Protein AF-A0A938M9W1-F1 (afdb_monomer)

Structure (mmCIF, N/CA/C/O backbone):
data_AF-A0A938M9W1-F1
#
_entry.id   AF-A0A938M9W1-F1
#
loop_
_atom_site.group_PDB
_atom_site.id
_atom_site.type_symbol
_atom_site.label_atom_id
_atom_site.label_alt_id
_atom_site.label_comp_id
_atom_site.label_asym_id
_atom_site.label_entity_id
_atom_site.label_seq_id
_atom_site.pdbx_PDB_ins_code
_atom_site.Cartn_x
_atom_site.Cartn_y
_atom_site.Cartn_z
_atom_site.occupancy
_atom_site.B_iso_or_equiv
_atom_site.auth_seq_id
_atom_site.auth_comp_id
_atom_site.auth_asym_id
_atom_site.auth_atom_id
_atom_site.pdbx_PDB_model_num
ATOM 1 N N . GLY A 1 1 ? -8.100 -4.983 -0.850 1.00 76.94 1 GLY A N 1
ATOM 2 C CA . GLY A 1 1 ? -8.716 -5.412 -2.117 1.00 76.94 1 GLY A CA 1
ATOM 3 C C . GLY A 1 1 ? -7.634 -5.819 -3.096 1.00 76.94 1 GLY A C 1
ATOM 4 O O . GLY A 1 1 ? -6.469 -5.583 -2.798 1.00 76.94 1 GLY A O 1
ATOM 5 N N . GLY A 1 2 ? -8.026 -6.398 -4.231 1.00 81.19 2 GLY A N 1
ATOM 6 C CA . GLY A 1 2 ? -7.126 -6.805 -5.323 1.00 81.19 2 GLY A CA 1
ATOM 7 C C . GLY A 1 2 ? -7.154 -5.861 -6.530 1.00 81.19 2 GLY A C 1
ATOM 8 O O . GLY A 1 2 ? -7.093 -6.305 -7.655 1.00 81.19 2 GLY A O 1
ATOM 9 N N . PHE A 1 3 ? -7.363 -4.555 -6.319 1.00 91.62 3 PHE A N 1
ATOM 10 C CA . PHE A 1 3 ? -7.216 -3.520 -7.366 1.00 91.62 3 PHE A CA 1
ATOM 11 C C . PHE A 1 3 ? -8.087 -3.655 -8.645 1.00 91.62 3 PHE A C 1
ATOM 13 O O . PHE A 1 3 ? -7.896 -2.905 -9.595 1.00 91.62 3 PHE A O 1
ATOM 20 N N . GLU A 1 4 ? -9.092 -4.536 -8.650 1.00 92.12 4 GLU A N 1
ATOM 21 C CA . GLU A 1 4 ? -9.909 -4.882 -9.831 1.00 92.12 4 GLU A CA 1
ATOM 22 C C . GLU A 1 4 ? -10.855 -3.781 -10.337 1.00 92.12 4 GLU A C 1
ATOM 24 O O . GLU A 1 4 ? -11.230 -3.765 -11.509 1.00 92.12 4 GLU A O 1
ATOM 29 N N . GLN A 1 5 ? -11.280 -2.868 -9.463 1.00 88.12 5 GLN A N 1
ATOM 30 C CA . GLN A 1 5 ? -12.152 -1.757 -9.846 1.00 88.12 5 GLN A CA 1
ATOM 31 C C . GLN A 1 5 ? -11.285 -0.592 -10.304 1.00 88.12 5 GLN A C 1
ATOM 33 O O . GLN A 1 5 ? -10.726 0.110 -9.468 1.00 88.12 5 GLN A O 1
ATOM 38 N N . VAL A 1 6 ? -11.152 -0.397 -11.613 1.00 87.62 6 VAL A N 1
ATOM 39 C CA . VAL A 1 6 ? -10.261 0.615 -12.194 1.00 87.62 6 VAL A CA 1
ATOM 40 C C . VAL A 1 6 ? -11.076 1.808 -12.694 1.00 87.62 6 VAL A C 1
ATOM 42 O O . VAL A 1 6 ? -12.058 1.637 -13.413 1.00 87.62 6 VAL A O 1
ATOM 45 N N . SER A 1 7 ? -10.685 3.019 -12.300 1.00 85.94 7 SER A N 1
ATOM 46 C CA . SER A 1 7 ? -11.260 4.269 -12.796 1.00 85.94 7 SER A CA 1
ATOM 47 C C . SER A 1 7 ? -10.841 4.542 -14.243 1.00 85.94 7 SER A C 1
ATOM 49 O O . SER A 1 7 ? -9.889 3.951 -14.749 1.00 85.94 7 SER A O 1
ATOM 51 N N . GLU A 1 8 ? -11.486 5.507 -14.901 1.00 82.00 8 GLU A N 1
ATOM 52 C CA . GLU A 1 8 ? -11.105 5.948 -16.256 1.00 82.00 8 GLU A CA 1
ATOM 53 C C . GLU A 1 8 ? -9.635 6.398 -16.357 1.00 82.00 8 GLU A C 1
ATOM 55 O O . GLU A 1 8 ? -9.040 6.362 -17.428 1.00 82.00 8 GLU A O 1
ATOM 60 N N . GLN A 1 9 ? -9.029 6.780 -15.229 1.00 79.88 9 GLN A N 1
ATOM 61 C CA . GLN A 1 9 ? -7.633 7.209 -15.130 1.00 79.88 9 GLN A CA 1
ATOM 62 C C . GLN A 1 9 ? -6.658 6.047 -14.863 1.00 79.88 9 GLN A C 1
ATOM 64 O O . GLN A 1 9 ? -5.499 6.290 -14.534 1.00 79.88 9 GLN A O 1
ATOM 69 N N . GLY A 1 10 ? -7.108 4.788 -14.935 1.00 82.62 10 GLY A N 1
ATOM 70 C CA . GLY A 1 10 ? -6.243 3.621 -14.728 1.00 82.62 10 GLY A CA 1
ATOM 71 C C . GLY A 1 10 ? -5.858 3.377 -13.263 1.00 82.62 10 GLY A C 1
ATOM 72 O O . GLY A 1 10 ? -4.847 2.737 -12.982 1.00 82.62 10 GLY A O 1
ATOM 73 N N . ARG A 1 11 ? -6.630 3.906 -12.307 1.00 87.19 11 ARG A N 1
ATOM 74 C CA . ARG A 1 11 ? -6.353 3.813 -10.863 1.00 87.19 11 ARG A CA 1
ATOM 75 C C . ARG A 1 11 ? -7.399 2.966 -10.155 1.00 87.19 11 ARG A C 1
ATOM 77 O O . ARG A 1 11 ? -8.574 3.044 -10.493 1.00 87.19 11 ARG A O 1
ATOM 84 N N . ALA A 1 12 ? -6.999 2.199 -9.146 1.00 86.88 12 ALA A N 1
ATOM 85 C CA . ALA A 1 12 ? -7.951 1.426 -8.352 1.00 86.88 12 ALA A CA 1
ATOM 86 C C . ALA A 1 12 ? -8.910 2.359 -7.584 1.00 86.88 12 ALA A C 1
ATOM 88 O O . ALA A 1 12 ? -8.468 3.156 -6.765 1.00 86.88 12 ALA A O 1
ATOM 89 N N . ALA A 1 13 ? -10.215 2.261 -7.834 1.00 84.19 13 ALA A N 1
ATOM 90 C CA . ALA A 1 13 ? -11.234 3.202 -7.363 1.00 84.19 13 ALA A CA 1
ATOM 91 C C . ALA A 1 13 ? -11.327 3.304 -5.828 1.00 84.19 13 ALA A C 1
ATOM 93 O O . ALA A 1 13 ? -11.604 4.376 -5.299 1.00 84.19 13 ALA A O 1
ATOM 94 N N . ASP A 1 14 ? -11.035 2.213 -5.115 1.00 86.38 14 ASP A N 1
ATOM 95 C CA . ASP A 1 14 ? -11.065 2.149 -3.644 1.00 86.38 14 ASP A CA 1
ATOM 96 C C . ASP A 1 14 ? -9.751 2.603 -2.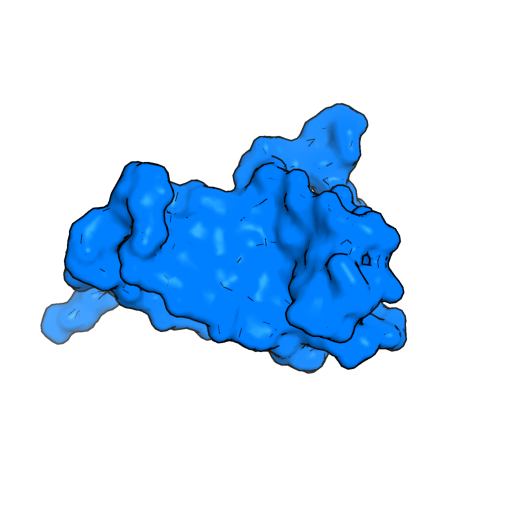973 1.00 86.38 14 ASP A C 1
ATOM 98 O O . ASP A 1 14 ? -9.550 2.391 -1.770 1.00 86.38 14 ASP A O 1
ATOM 102 N N . TRP A 1 15 ? -8.825 3.167 -3.754 1.00 93.00 15 TRP A N 1
ATOM 103 C CA . TRP A 1 15 ? -7.501 3.596 -3.315 1.00 93.00 15 TRP A CA 1
ATOM 104 C C . TRP A 1 15 ? -7.236 5.044 -3.714 1.00 93.00 15 TRP A C 1
ATOM 106 O O . TRP A 1 15 ? -7.566 5.484 -4.814 1.00 93.00 15 TRP A O 1
ATOM 116 N N . ALA A 1 16 ? -6.583 5.786 -2.824 1.00 92.94 16 ALA A N 1
ATOM 117 C CA . ALA A 1 16 ? -6.079 7.117 -3.137 1.00 92.94 16 ALA A CA 1
ATOM 118 C C . ALA A 1 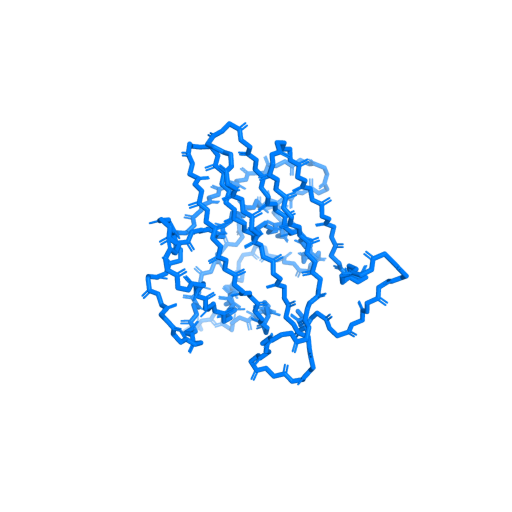16 ? -4.601 7.037 -3.518 1.00 92.94 16 ALA A C 1
ATOM 120 O O . ALA A 1 16 ? -3.830 6.331 -2.878 1.00 92.94 16 ALA A O 1
ATOM 121 N N . PHE A 1 17 ? -4.198 7.787 -4.537 1.00 92.31 17 PHE A N 1
ATOM 122 C CA . PHE A 1 17 ? -2.852 7.739 -5.100 1.00 92.31 17 PHE A CA 1
ATOM 123 C C . PHE A 1 17 ? -2.157 9.079 -4.899 1.00 92.31 17 PHE A C 1
ATOM 125 O O . PHE A 1 17 ? -2.718 10.121 -5.243 1.00 92.31 17 PHE A O 1
ATOM 132 N N . GLN A 1 18 ? -0.947 9.047 -4.351 1.00 92.06 18 GLN A N 1
ATOM 133 C CA . GLN A 1 18 ? -0.123 10.219 -4.093 1.00 92.06 18 GLN A CA 1
ATOM 134 C C . GLN A 1 18 ? 1.269 9.971 -4.651 1.00 92.06 18 GLN A C 1
ATOM 136 O O . GLN A 1 18 ? 1.921 8.999 -4.285 1.00 92.06 18 GLN A O 1
ATOM 141 N N . SER A 1 19 ? 1.725 10.852 -5.533 1.00 91.00 19 SER A N 1
ATOM 142 C CA . SER A 1 19 ? 3.104 10.827 -5.993 1.00 91.00 19 SER A CA 1
ATOM 143 C C . SER A 1 19 ? 3.687 12.228 -6.098 1.00 91.00 19 SER A C 1
ATOM 145 O O . SER A 1 19 ? 2.977 13.217 -6.305 1.00 91.00 19 SER A O 1
ATOM 147 N N . ARG A 1 20 ? 5.005 12.308 -5.934 1.00 89.50 20 ARG A N 1
ATOM 148 C CA . ARG A 1 20 ? 5.819 13.499 -6.175 1.00 89.50 20 ARG A CA 1
ATOM 149 C C . ARG A 1 20 ? 7.118 13.057 -6.833 1.00 89.50 20 ARG A C 1
ATOM 151 O O . ARG A 1 20 ? 7.679 12.058 -6.406 1.00 89.50 20 ARG A O 1
ATOM 158 N N . GLY A 1 21 ? 7.619 13.847 -7.778 1.00 89.00 21 GLY A N 1
ATOM 159 C CA . GLY A 1 21 ? 8.824 13.501 -8.534 1.00 89.00 21 GLY A CA 1
ATOM 160 C C . GLY A 1 21 ? 8.496 12.636 -9.7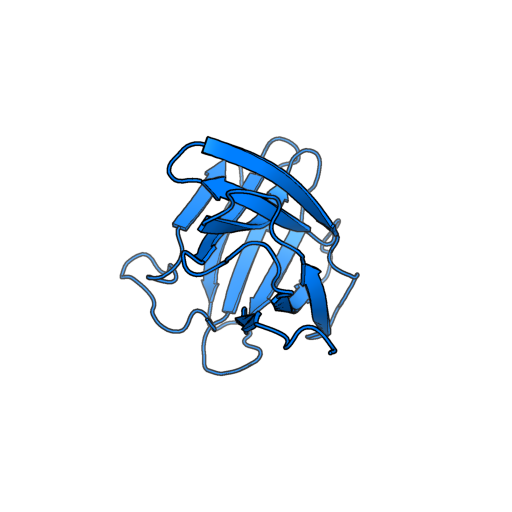48 1.00 89.00 21 GLY A C 1
ATOM 161 O O . GLY A 1 21 ? 7.351 12.627 -10.209 1.00 89.00 21 GLY A O 1
ATOM 162 N N . ASP A 1 22 ? 9.508 11.946 -10.266 1.00 90.88 22 ASP A N 1
ATOM 163 C CA . ASP A 1 22 ? 9.360 10.991 -11.368 1.00 90.88 22 ASP A CA 1
ATOM 164 C C . ASP A 1 22 ? 8.888 9.634 -10.823 1.00 90.88 22 ASP A C 1
ATOM 166 O O . ASP A 1 22 ? 9.676 8.737 -10.510 1.00 90.88 22 ASP A O 1
ATOM 170 N N . ALA A 1 23 ? 7.573 9.547 -10.619 1.00 92.19 23 ALA A N 1
ATOM 171 C CA . ALA A 1 23 ? 6.908 8.409 -10.012 1.00 92.19 23 ALA A CA 1
ATOM 172 C C . ALA A 1 23 ? 5.565 8.096 -10.688 1.00 92.19 23 ALA A C 1
ATOM 174 O O . ALA A 1 23 ? 4.714 8.972 -10.881 1.00 92.19 23 ALA A O 1
ATOM 175 N N . GLU A 1 24 ? 5.340 6.816 -10.962 1.00 91.50 24 GLU A N 1
ATOM 176 C CA . GLU A 1 24 ? 4.133 6.268 -11.565 1.00 91.50 24 GLU A CA 1
ATOM 177 C C . GLU A 1 24 ? 3.404 5.351 -10.579 1.00 91.50 24 GLU A C 1
ATOM 179 O O . GLU A 1 24 ? 3.995 4.505 -9.902 1.00 91.50 24 GLU A O 1
ATOM 184 N N . LEU A 1 25 ? 2.082 5.512 -10.525 1.00 93.44 25 LEU A N 1
ATOM 185 C CA . LEU A 1 25 ? 1.186 4.640 -9.779 1.00 93.44 25 LEU A CA 1
ATOM 186 C C . LEU A 1 25 ? -0.036 4.308 -10.628 1.00 93.44 25 LEU A C 1
ATOM 188 O O . LEU A 1 25 ? -0.736 5.215 -11.094 1.00 93.44 25 LEU A O 1
ATOM 192 N N . SER A 1 26 ? -0.326 3.021 -10.782 1.00 93.75 26 SER A N 1
ATOM 193 C CA . SER A 1 26 ? -1.466 2.556 -11.575 1.00 93.75 26 SER A CA 1
ATOM 194 C C . SER A 1 26 ? -2.005 1.217 -11.077 1.00 93.75 26 SER A C 1
ATOM 196 O O . SER A 1 26 ? -1.330 0.486 -10.353 1.00 93.75 26 SER A O 1
ATOM 198 N N . ALA A 1 27 ? -3.238 0.894 -11.461 1.00 94.38 27 ALA A N 1
ATOM 199 C CA . ALA A 1 27 ? -3.675 -0.493 -11.531 1.00 94.38 27 ALA A CA 1
ATOM 200 C C . ALA A 1 27 ? -3.228 -1.064 -12.887 1.00 94.38 27 ALA A C 1
ATOM 202 O O . ALA A 1 27 ? -3.431 -0.421 -13.919 1.00 94.38 27 ALA A O 1
ATOM 203 N N . THR A 1 28 ? -2.611 -2.245 -12.894 1.00 94.75 28 THR A N 1
ATOM 204 C CA . THR A 1 28 ? -2.041 -2.842 -14.108 1.00 94.75 28 THR A CA 1
ATOM 205 C C . THR A 1 28 ? -2.398 -4.310 -14.282 1.00 94.75 28 THR A C 1
ATOM 207 O O . THR A 1 28 ? -2.417 -5.082 -13.323 1.00 94.75 28 THR A O 1
ATOM 210 N N . ALA A 1 29 ? -2.589 -4.701 -15.544 1.00 93.44 29 ALA A N 1
ATOM 211 C CA . ALA A 1 29 ? -2.797 -6.083 -15.962 1.00 93.44 29 ALA A CA 1
ATOM 212 C C . ALA A 1 29 ? -1.500 -6.778 -16.415 1.00 93.44 29 ALA A C 1
ATOM 214 O O . ALA A 1 29 ? -1.533 -7.939 -16.820 1.00 93.44 29 ALA A O 1
ATOM 215 N N . ALA A 1 30 ? -0.351 -6.088 -16.366 1.00 93.12 30 ALA A N 1
ATOM 216 C CA . ALA A 1 30 ? 0.943 -6.654 -16.760 1.00 93.12 30 ALA A CA 1
ATOM 217 C C . ALA A 1 30 ? 1.339 -7.862 -15.893 1.00 93.12 30 ALA A C 1
ATOM 219 O O . ALA A 1 30 ? 1.930 -8.828 -16.371 1.00 93.12 30 ALA A O 1
ATOM 220 N N . THR A 1 31 ? 0.992 -7.810 -14.609 1.00 95.19 31 THR A N 1
ATOM 221 C CA . THR A 1 31 ? 1.090 -8.930 -13.678 1.00 95.19 31 THR A CA 1
ATOM 222 C C . THR A 1 31 ? 0.002 -8.775 -12.626 1.00 95.19 31 THR A C 1
ATOM 224 O O . THR A 1 31 ? -0.286 -7.667 -12.185 1.00 95.19 31 THR A O 1
ATOM 227 N N . ALA A 1 32 ? -0.580 -9.886 -12.199 1.00 96.19 32 ALA A N 1
ATOM 228 C CA . ALA A 1 32 ? -1.538 -9.946 -11.102 1.00 96.19 32 ALA A CA 1
ATOM 229 C C . ALA A 1 32 ? -1.259 -11.211 -10.284 1.00 96.19 32 ALA A C 1
ATOM 231 O O . ALA A 1 32 ? -0.701 -12.183 -10.811 1.00 96.19 32 ALA A O 1
ATOM 232 N N . ARG A 1 33 ? -1.569 -11.194 -8.986 1.00 96.56 33 ARG A N 1
ATOM 233 C CA . ARG A 1 33 ? -1.441 -12.378 -8.128 1.00 96.56 33 ARG A CA 1
ATOM 234 C C . ARG A 1 33 ? -2.749 -13.153 -8.115 1.00 96.56 33 ARG A C 1
ATOM 236 O O . ARG A 1 33 ? -2.728 -14.377 -8.243 1.00 96.56 33 ARG A O 1
ATOM 243 N N . THR A 1 34 ? -3.871 -12.454 -7.967 1.00 93.31 34 THR A N 1
ATOM 244 C CA . THR A 1 34 ? -5.195 -12.976 -8.327 1.00 93.31 34 THR A CA 1
ATOM 245 C C . THR A 1 34 ? -5.923 -12.001 -9.237 1.00 93.31 34 THR A C 1
ATOM 247 O O . THR A 1 34 ? -5.467 -10.888 -9.445 1.00 93.31 34 THR A O 1
ATOM 250 N N . GLY A 1 35 ? -7.038 -12.439 -9.825 1.00 93.81 35 GLY A N 1
ATOM 251 C CA . GLY A 1 35 ? -7.840 -11.566 -10.674 1.00 93.81 35 GLY A CA 1
ATOM 252 C C . GLY A 1 35 ? -7.102 -11.130 -11.940 1.00 93.81 35 GLY A C 1
ATOM 253 O O . GLY A 1 35 ? -6.452 -11.948 -12.596 1.00 93.81 35 GLY A O 1
ATOM 254 N N . LYS A 1 36 ? -7.283 -9.866 -12.320 1.00 94.56 36 LYS A N 1
ATOM 255 C CA . LYS A 1 36 ? -6.744 -9.274 -13.549 1.00 94.56 36 LYS A CA 1
ATOM 256 C C . LYS A 1 36 ? -5.821 -8.097 -13.283 1.00 94.56 36 LYS A C 1
ATOM 258 O O . LYS A 1 36 ? -5.096 -7.730 -14.202 1.00 94.56 36 LYS A O 1
ATOM 263 N N . GLN A 1 37 ? -5.880 -7.488 -12.103 1.00 96.25 37 GLN A N 1
ATOM 264 C CA . GLN A 1 37 ? -5.174 -6.249 -11.809 1.00 96.25 37 GLN A CA 1
ATOM 265 C C . GLN A 1 37 ? -4.290 -6.406 -10.574 1.00 96.25 37 GLN A C 1
ATOM 267 O O . GLN A 1 37 ? -4.611 -7.127 -9.641 1.00 96.25 37 GLN A O 1
ATOM 272 N N . SER A 1 38 ? -3.190 -5.666 -10.539 1.00 97.19 38 SER A N 1
ATOM 273 C CA . SER A 1 38 ? -2.451 -5.383 -9.309 1.00 97.19 38 SER A CA 1
ATOM 274 C C . SER A 1 38 ? -2.095 -3.903 -9.244 1.00 97.19 38 SER A C 1
ATOM 276 O O . SER A 1 38 ? -2.182 -3.187 -10.242 1.00 97.19 38 SER A O 1
ATOM 278 N N . LEU A 1 39 ? -1.708 -3.416 -8.068 1.00 96.81 39 LEU A N 1
ATOM 279 C CA . LEU A 1 39 ? -1.074 -2.109 -7.950 1.00 96.81 39 LEU A CA 1
ATOM 280 C C . LEU A 1 39 ? 0.336 -2.192 -8.525 1.00 96.81 39 LEU A C 1
ATOM 282 O O . LEU A 1 39 ? 1.109 -3.023 -8.066 1.00 96.81 39 LE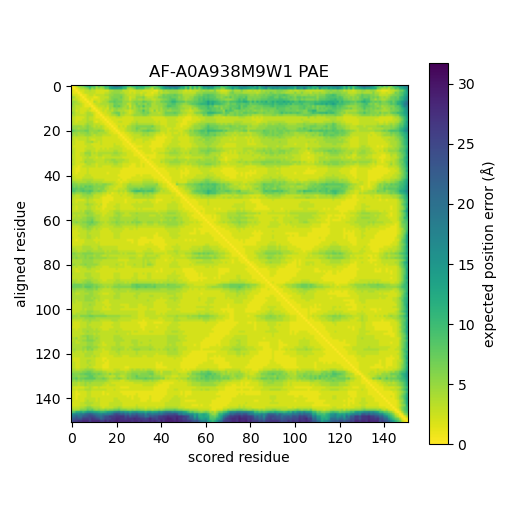U A O 1
ATOM 286 N N . HIS A 1 40 ? 0.696 -1.286 -9.427 1.00 96.75 40 HIS A N 1
ATOM 287 C CA . HIS A 1 40 ? 2.079 -1.019 -9.815 1.00 96.75 40 HIS A CA 1
ATOM 288 C C . HIS A 1 40 ? 2.538 0.297 -9.203 1.00 96.75 40 HIS A C 1
ATOM 290 O O . HIS A 1 40 ? 1.853 1.318 -9.302 1.00 96.75 40 HIS A O 1
ATOM 296 N N . VAL A 1 41 ? 3.696 0.239 -8.557 1.00 96.12 41 VAL A N 1
ATOM 297 C CA . VAL A 1 41 ? 4.423 1.389 -8.035 1.00 96.12 41 VAL A CA 1
ATOM 298 C C . VAL A 1 41 ? 5.769 1.422 -8.728 1.00 96.12 41 VAL A C 1
ATOM 300 O O . VAL A 1 41 ? 6.513 0.445 -8.649 1.00 96.12 41 VAL A O 1
ATOM 303 N N . ARG A 1 42 ? 6.096 2.544 -9.359 1.00 95.38 42 ARG A N 1
ATOM 304 C CA . ARG A 1 42 ? 7.416 2.805 -9.927 1.00 95.38 42 ARG A CA 1
ATOM 305 C C . ARG A 1 42 ? 7.867 4.185 -9.485 1.00 95.38 42 ARG A C 1
ATOM 307 O O . ARG A 1 42 ? 7.310 5.178 -9.926 1.00 95.38 42 ARG A O 1
ATOM 314 N N . ASP A 1 43 ? 8.869 4.239 -8.624 1.00 94.81 43 ASP A N 1
ATOM 315 C CA . ASP A 1 43 ? 9.521 5.475 -8.198 1.00 94.81 43 ASP A CA 1
ATOM 316 C C . ASP A 1 43 ? 10.994 5.415 -8.596 1.00 94.81 43 ASP A C 1
ATOM 318 O O . ASP A 1 43 ? 11.712 4.502 -8.171 1.00 94.81 43 ASP A O 1
ATOM 322 N N . VAL A 1 44 ? 11.428 6.357 -9.434 1.00 92.81 44 VAL A N 1
ATOM 323 C CA . VAL A 1 44 ? 12.818 6.463 -9.902 1.00 92.81 44 VAL A CA 1
ATOM 324 C C . VAL A 1 44 ? 13.510 7.739 -9.425 1.00 92.81 44 VAL A C 1
ATOM 326 O O . VAL A 1 44 ? 14.671 7.961 -9.767 1.00 92.81 44 VAL A O 1
ATOM 329 N N . ASP A 1 45 ? 12.839 8.548 -8.603 1.00 91.44 45 ASP A N 1
ATOM 330 C CA . ASP A 1 45 ? 13.381 9.779 -8.039 1.00 91.44 45 ASP A CA 1
ATOM 331 C C . ASP A 1 45 ? 13.639 9.614 -6.536 1.00 91.44 45 ASP A C 1
ATOM 333 O O . ASP A 1 45 ? 12.722 9.552 -5.726 1.00 91.44 45 ASP A O 1
ATOM 337 N N . GLU A 1 46 ? 14.906 9.641 -6.120 1.00 89.94 46 GLU A N 1
ATOM 338 C CA . GLU A 1 46 ? 15.281 9.586 -4.697 1.00 89.94 46 GLU A CA 1
ATOM 339 C C . GLU A 1 46 ? 14.750 10.784 -3.884 1.00 89.94 46 GLU A C 1
ATOM 341 O O . GLU A 1 46 ? 14.813 10.783 -2.657 1.00 89.94 46 GLU A O 1
ATOM 346 N N . LYS A 1 47 ? 14.234 11.831 -4.538 1.00 89.31 47 LYS A N 1
ATOM 347 C CA . LYS A 1 47 ? 13.582 12.991 -3.906 1.00 89.31 47 LYS A CA 1
ATOM 348 C C . LYS A 1 47 ? 12.052 12.914 -3.978 1.00 89.31 47 LYS A C 1
ATOM 350 O O . LYS A 1 47 ? 11.373 13.840 -3.513 1.00 89.31 47 LYS A O 1
ATOM 355 N N . GLY A 1 48 ? 11.527 11.839 -4.555 1.00 84.00 48 GLY A N 1
ATOM 356 C CA . GLY A 1 48 ? 10.119 11.564 -4.761 1.00 84.00 48 GLY A CA 1
ATOM 357 C C . GLY A 1 48 ? 9.494 10.670 -3.693 1.00 84.00 48 GLY A C 1
ATOM 358 O O . GLY A 1 48 ? 10.114 10.253 -2.714 1.00 84.00 48 GLY A O 1
ATOM 359 N N . HIS A 1 49 ? 8.196 10.457 -3.847 1.00 89.38 49 HIS A N 1
ATOM 360 C CA . HIS A 1 49 ? 7.497 9.353 -3.200 1.00 89.38 49 HIS A CA 1
ATOM 361 C C . HIS A 1 49 ? 6.369 8.897 -4.112 1.00 89.38 49 HIS A C 1
ATOM 363 O O . HIS A 1 49 ? 5.836 9.689 -4.897 1.00 89.38 49 HIS A O 1
ATOM 369 N N . ALA A 1 50 ? 5.980 7.640 -3.962 1.00 93.62 50 ALA A N 1
ATOM 370 C CA . ALA A 1 50 ? 4.899 7.029 -4.710 1.00 93.62 50 ALA A CA 1
ATOM 371 C C . ALA A 1 50 ? 4.127 6.106 -3.772 1.00 93.62 50 ALA A C 1
ATOM 373 O O . ALA A 1 50 ? 4.612 5.027 -3.442 1.00 93.62 50 ALA A O 1
ATOM 374 N N . ASP A 1 51 ? 2.939 6.529 -3.346 1.00 94.44 51 ASP A N 1
ATOM 375 C CA . ASP A 1 51 ? 2.119 5.828 -2.368 1.00 94.44 51 ASP A CA 1
ATOM 376 C C . ASP A 1 51 ? 0.675 5.639 -2.857 1.00 94.44 51 ASP A C 1
ATOM 378 O O . ASP A 1 51 ? -0.032 6.591 -3.202 1.00 94.44 51 ASP A O 1
ATOM 382 N N . ALA A 1 52 ? 0.197 4.397 -2.807 1.00 95.62 52 ALA A N 1
ATOM 383 C CA . ALA A 1 52 ? -1.227 4.087 -2.850 1.00 95.62 52 ALA A CA 1
ATOM 384 C C . ALA A 1 52 ? -1.742 3.871 -1.425 1.00 95.62 52 ALA A C 1
ATOM 386 O O . ALA A 1 52 ? -1.194 3.073 -0.663 1.00 95.62 52 ALA A O 1
ATOM 387 N N . THR A 1 53 ? -2.813 4.564 -1.055 1.00 95.62 53 THR A N 1
ATOM 388 C CA . THR A 1 53 ? -3.330 4.603 0.312 1.00 95.62 53 THR A CA 1
ATOM 389 C C . THR A 1 53 ? -4.752 4.071 0.425 1.00 95.62 53 THR A C 1
ATOM 391 O O . THR A 1 53 ? -5.577 4.226 -0.479 1.00 95.62 53 THR A O 1
ATOM 394 N N . GLN A 1 54 ? -5.040 3.449 1.567 1.00 95.25 54 GLN A N 1
ATOM 395 C CA . GLN A 1 54 ? -6.354 2.916 1.917 1.00 95.25 54 GLN A CA 1
ATOM 396 C C . GLN A 1 54 ? -6.603 3.085 3.419 1.00 95.25 54 GLN A C 1
ATOM 398 O O . GLN A 1 54 ? -5.679 3.015 4.230 1.00 95.25 54 GLN A O 1
ATOM 403 N N . THR A 1 55 ? -7.865 3.289 3.798 1.00 95.75 55 THR A N 1
ATOM 404 C CA . THR A 1 55 ? -8.280 3.431 5.199 1.00 95.75 55 THR A CA 1
ATOM 405 C C . THR A 1 55 ? -9.254 2.326 5.591 1.00 95.75 55 THR A C 1
ATOM 407 O O . THR A 1 55 ? -10.283 2.137 4.948 1.00 95.75 55 THR A O 1
ATOM 410 N N . PHE A 1 56 ? -8.966 1.641 6.696 1.00 95.62 56 PHE A N 1
ATOM 411 C CA . PHE A 1 56 ? -9.857 0.678 7.341 1.00 95.62 56 PHE A CA 1
ATOM 412 C C . PHE A 1 56 ? -10.488 1.317 8.584 1.00 95.62 56 PHE A C 1
ATOM 414 O O . PHE A 1 56 ? -9.866 1.374 9.645 1.00 95.62 56 PHE A O 1
ATOM 421 N N . ALA A 1 57 ? -11.724 1.801 8.457 1.00 95.69 57 ALA A N 1
ATOM 422 C CA . ALA A 1 57 ? -12.447 2.546 9.497 1.00 95.69 57 ALA A CA 1
ATOM 423 C C . ALA A 1 57 ? -13.319 1.652 10.406 1.00 95.69 57 ALA A C 1
ATOM 425 O O . ALA A 1 57 ? -14.450 1.994 10.736 1.00 95.69 57 ALA A O 1
ATOM 426 N N . PHE A 1 58 ? -12.821 0.465 10.759 1.00 94.19 58 PHE A N 1
ATOM 427 C CA . PHE A 1 58 ? -13.539 -0.500 11.607 1.00 94.19 58 PHE A CA 1
ATOM 428 C C . PHE A 1 58 ? -12.687 -1.054 12.755 1.00 94.19 58 PHE A C 1
ATOM 430 O O . PHE A 1 58 ? -13.095 -1.998 13.435 1.00 94.19 58 PHE A O 1
ATOM 437 N N . VAL A 1 59 ? -11.482 -0.515 12.948 1.00 95.94 59 VAL A N 1
ATOM 438 C CA . VAL A 1 59 ? -10.548 -1.001 13.967 1.00 95.94 59 VAL A CA 1
ATOM 439 C C . VAL A 1 59 ? -10.966 -0.513 15.349 1.00 95.94 59 VAL A C 1
ATOM 441 O O . VAL A 1 59 ? -11.585 0.537 15.490 1.00 95.94 59 VAL A O 1
ATOM 444 N N . GLN A 1 60 ? -10.649 -1.302 16.371 1.00 95.12 60 GLN A N 1
ATOM 445 C CA . GLN A 1 60 ? -11.072 -1.053 17.748 1.00 95.12 60 GLN A CA 1
ATOM 446 C C . GLN A 1 60 ? -9.954 -1.461 18.715 1.00 95.12 60 GLN A C 1
ATOM 448 O O . GLN A 1 60 ? -9.397 -2.552 18.529 1.00 95.12 60 GLN A O 1
ATOM 453 N N . PRO A 1 61 ? -9.640 -0.651 19.745 1.00 95.62 61 PRO A N 1
ATOM 454 C CA . PRO A 1 61 ? -8.672 -1.019 20.775 1.00 95.62 61 PRO A CA 1
ATOM 455 C C . PRO A 1 61 ? -9.068 -2.324 21.479 1.00 95.62 61 PRO A C 1
ATOM 457 O O . PRO A 1 61 ? -10.250 -2.651 21.581 1.00 95.62 61 PRO A O 1
ATOM 460 N N . GLY A 1 62 ? -8.076 -3.079 21.954 1.00 93.94 62 GLY A N 1
ATOM 461 C CA . GLY A 1 62 ? -8.282 -4.387 22.595 1.00 93.94 62 GLY A CA 1
ATOM 462 C C . GLY A 1 62 ? -8.426 -5.567 21.623 1.00 93.94 62 GLY A C 1
ATOM 463 O O . GLY A 1 62 ? -8.427 -6.715 22.057 1.00 93.94 62 GLY A O 1
ATOM 464 N N . TRP A 1 63 ? -8.486 -5.316 20.312 1.00 94.75 63 TRP A N 1
ATOM 465 C CA . TRP A 1 63 ? -8.451 -6.359 19.285 1.00 94.75 63 TRP A CA 1
ATOM 466 C C . TRP A 1 63 ? -7.095 -6.434 18.587 1.00 94.75 63 TRP A C 1
ATOM 468 O O . TRP A 1 63 ? -6.403 -5.432 18.424 1.00 94.75 63 TRP A O 1
ATOM 478 N N . ARG A 1 64 ? -6.762 -7.623 18.080 1.00 95.56 64 ARG A N 1
ATOM 479 C CA . ARG A 1 64 ? -5.635 -7.833 17.166 1.00 95.56 64 ARG A CA 1
ATOM 480 C C . ARG A 1 64 ? -6.131 -7.879 15.730 1.00 95.56 64 ARG A C 1
ATOM 482 O O . ARG A 1 64 ? -7.171 -8.473 15.446 1.00 95.56 64 ARG A O 1
ATOM 489 N N . TYR A 1 65 ? -5.365 -7.309 14.811 1.00 96.44 65 TYR A N 1
ATOM 490 C CA . TYR A 1 65 ? -5.654 -7.363 13.383 1.00 96.44 65 TYR A CA 1
ATOM 491 C C . TYR A 1 65 ? -4.470 -7.941 12.626 1.00 96.44 65 TYR A C 1
ATOM 493 O O . TYR A 1 65 ? -3.325 -7.587 12.873 1.00 96.44 65 TYR A O 1
ATOM 501 N N . THR A 1 66 ? -4.751 -8.816 11.673 1.00 97.19 66 THR A N 1
ATOM 502 C CA . THR A 1 66 ? -3.778 -9.333 10.724 1.00 97.19 66 THR A CA 1
ATOM 503 C C . THR A 1 66 ? -3.920 -8.568 9.417 1.00 97.19 66 THR A C 1
ATOM 505 O O . THR A 1 66 ? -4.917 -8.727 8.709 1.00 97.19 66 THR A O 1
ATOM 508 N N . LEU A 1 67 ? -2.926 -7.740 9.106 1.00 97.69 67 LEU A N 1
ATOM 509 C CA . LEU A 1 67 ? -2.768 -7.111 7.800 1.00 97.69 67 LEU A CA 1
ATOM 510 C C . LEU A 1 67 ? -1.943 -8.046 6.918 1.00 97.69 67 LEU A C 1
ATOM 512 O O . LEU A 1 67 ? -0.844 -8.439 7.307 1.00 97.69 67 LEU A O 1
ATOM 516 N N . SER A 1 68 ? -2.450 -8.400 5.743 1.00 97.94 68 SER A N 1
ATOM 517 C CA . SER A 1 68 ? -1.699 -9.174 4.756 1.00 97.94 68 SER A CA 1
ATOM 518 C C . SER A 1 68 ? -1.823 -8.586 3.366 1.00 97.94 68 SER A C 1
ATOM 520 O O . SER A 1 68 ? -2.854 -8.013 3.028 1.00 97.94 68 SER A O 1
ATOM 522 N N . LEU A 1 69 ? -0.796 -8.796 2.557 1.00 98.31 69 LEU A N 1
ATOM 523 C CA . LEU A 1 69 ? -0.751 -8.440 1.143 1.00 98.31 69 LEU A CA 1
ATOM 524 C C . LEU A 1 69 ? 0.269 -9.334 0.435 1.00 98.31 69 LEU A C 1
ATOM 526 O O . LEU A 1 69 ? 1.032 -10.047 1.094 1.00 98.31 69 LEU A O 1
ATOM 530 N N . TRP A 1 70 ? 0.286 -9.302 -0.888 1.00 98.56 70 TRP A N 1
ATOM 531 C CA . TRP A 1 70 ? 1.306 -9.954 -1.702 1.00 98.56 70 TRP A CA 1
ATOM 532 C C . TRP A 1 70 ? 2.138 -8.906 -2.416 1.00 98.56 70 TRP A C 1
ATOM 534 O O . TRP A 1 70 ? 1.582 -7.952 -2.945 1.00 98.56 70 TRP A O 1
ATOM 544 N N . VAL A 1 71 ? 3.456 -9.092 -2.434 1.00 98.31 71 VAL A N 1
ATOM 545 C CA . VAL A 1 71 ? 4.392 -8.205 -3.133 1.00 98.31 71 VAL A CA 1
ATOM 546 C C . VAL A 1 71 ? 5.199 -8.973 -4.162 1.00 98.31 71 VAL A C 1
ATOM 548 O O . VAL A 1 71 ? 5.527 -10.142 -3.952 1.00 98.31 71 VAL A O 1
ATOM 551 N N . LYS A 1 72 ? 5.555 -8.301 -5.248 1.00 98.12 72 LYS A N 1
ATOM 552 C CA . LYS A 1 72 ? 6.518 -8.766 -6.245 1.00 98.12 72 LYS A CA 1
ATOM 553 C C . LYS A 1 72 ? 7.323 -7.567 -6.724 1.00 98.12 72 LYS A C 1
ATOM 555 O O . LYS A 1 72 ? 6.739 -6.541 -7.036 1.00 98.12 72 LYS A O 1
ATOM 560 N N . GLN A 1 73 ? 8.641 -7.663 -6.798 1.00 97.56 73 GLN A N 1
ATOM 561 C CA . GLN A 1 73 ? 9.476 -6.589 -7.334 1.00 97.56 73 GLN A CA 1
ATOM 562 C C . GLN A 1 73 ? 9.693 -6.761 -8.831 1.00 97.56 73 GLN A C 1
ATOM 564 O O . GLN A 1 73 ? 9.835 -7.884 -9.323 1.00 97.56 73 GLN A O 1
ATOM 569 N N . ALA A 1 74 ? 9.772 -5.643 -9.549 1.00 96.94 74 ALA A N 1
ATOM 570 C CA . ALA A 1 74 ? 10.265 -5.670 -10.913 1.00 96.94 74 ALA A CA 1
ATOM 571 C C . ALA A 1 74 ? 11.763 -6.039 -10.927 1.00 96.94 74 ALA A C 1
ATOM 573 O O . ALA A 1 74 ? 12.511 -5.679 -10.003 1.00 96.94 74 ALA A O 1
ATOM 574 N N . PRO A 1 75 ? 12.233 -6.750 -11.967 1.00 95.12 75 PRO A N 1
ATOM 575 C CA . PRO A 1 75 ? 13.656 -6.981 -12.168 1.00 95.12 75 PRO A CA 1
ATOM 576 C C . PRO A 1 75 ? 14.439 -5.663 -12.147 1.00 95.12 75 PRO A C 1
ATOM 578 O O . PRO A 1 75 ? 14.045 -4.691 -12.780 1.00 95.12 75 PRO A O 1
ATOM 581 N N . GLY A 1 76 ? 15.557 -5.631 -11.420 1.00 92.94 76 GLY A N 1
ATOM 582 C CA . GLY A 1 76 ? 16.402 -4.436 -11.328 1.00 92.94 76 GLY A CA 1
ATOM 583 C C . GLY A 1 76 ? 15.942 -3.377 -10.320 1.00 92.94 76 GLY A C 1
ATOM 584 O O . GLY A 1 76 ? 16.648 -2.386 -10.160 1.00 92.94 76 GLY A O 1
ATOM 585 N N . SER A 1 77 ? 14.836 -3.583 -9.589 1.00 95.06 77 SER A N 1
ATOM 586 C CA . SER A 1 77 ? 14.432 -2.659 -8.519 1.00 95.06 77 SER A CA 1
ATOM 587 C C . SER A 1 77 ? 15.535 -2.504 -7.461 1.00 95.06 77 SER A C 1
ATOM 589 O O . SER A 1 77 ? 15.995 -3.490 -6.865 1.00 95.06 77 SER A O 1
ATOM 591 N N . ALA A 1 78 ? 15.931 -1.255 -7.199 1.00 93.81 78 ALA A N 1
ATOM 592 C CA . ALA A 1 78 ? 16.981 -0.921 -6.239 1.00 93.81 78 ALA A CA 1
ATOM 593 C C . ALA A 1 78 ? 16.551 -1.262 -4.803 1.00 93.81 78 ALA A C 1
ATOM 595 O O . ALA A 1 78 ? 17.219 -2.050 -4.118 1.00 93.81 78 ALA A O 1
ATOM 596 N N . HIS A 1 79 ? 15.385 -0.758 -4.386 1.00 96.12 79 HIS A N 1
ATOM 597 C CA . HIS A 1 79 ? 14.816 -0.979 -3.056 1.00 96.12 79 HIS A CA 1
ATOM 598 C C . HIS A 1 79 ? 13.565 -1.859 -3.099 1.00 96.12 79 HIS A C 1
ATOM 600 O O . HIS A 1 79 ? 13.037 -2.194 -4.164 1.00 96.12 79 HIS A O 1
ATOM 606 N N . THR A 1 80 ? 13.124 -2.291 -1.916 1.00 95.19 80 THR A N 1
ATOM 607 C CA . THR A 1 80 ? 11.990 -3.210 -1.756 1.00 95.19 80 THR A CA 1
ATOM 608 C C . THR A 1 80 ? 10.644 -2.515 -1.616 1.00 95.19 80 THR A C 1
ATOM 610 O O . THR A 1 80 ? 9.625 -3.173 -1.791 1.00 95.19 80 THR A O 1
ATOM 613 N N . GLY A 1 81 ? 10.623 -1.207 -1.351 1.00 95.69 81 GLY A N 1
ATOM 614 C CA . GLY A 1 81 ? 9.411 -0.492 -0.965 1.00 95.69 81 GLY A CA 1
ATOM 615 C C . GLY A 1 81 ? 8.948 -0.848 0.450 1.00 95.69 81 GLY A C 1
ATOM 616 O O . GLY A 1 81 ? 9.582 -1.621 1.184 1.00 95.69 81 GLY A O 1
ATOM 617 N N . ARG A 1 82 ? 7.841 -0.238 0.872 1.00 96.69 82 ARG A N 1
ATOM 618 C CA . ARG A 1 82 ? 7.335 -0.313 2.241 1.00 96.69 82 ARG A CA 1
ATOM 619 C C . ARG A 1 82 ? 5.817 -0.300 2.330 1.00 96.69 82 ARG A C 1
ATOM 621 O O . ARG A 1 82 ? 5.111 0.269 1.501 1.00 96.69 82 ARG A O 1
ATOM 628 N N . LEU A 1 83 ? 5.354 -0.851 3.448 1.00 97.56 83 LEU A N 1
ATOM 629 C CA . LEU A 1 83 ? 4.076 -0.512 4.050 1.00 97.56 83 LEU A CA 1
ATOM 630 C C . LEU A 1 83 ? 4.308 0.569 5.109 1.00 97.56 83 LEU A C 1
ATOM 632 O O . LEU A 1 83 ? 5.009 0.319 6.089 1.00 97.56 83 LEU A O 1
ATOM 636 N N . TYR A 1 84 ? 3.678 1.727 4.965 1.00 97.31 84 TYR A N 1
ATOM 637 C CA . TYR A 1 84 ? 3.527 2.703 6.043 1.00 97.31 84 TYR A CA 1
ATOM 638 C C . TYR A 1 84 ? 2.134 2.573 6.641 1.00 97.31 84 TYR A C 1
ATOM 640 O O . TYR A 1 84 ? 1.173 2.258 5.938 1.00 97.31 84 TYR A O 1
ATOM 648 N N . PHE A 1 85 ? 2.004 2.828 7.938 1.00 97.88 85 PHE A N 1
ATOM 649 C CA . PHE A 1 85 ? 0.699 2.829 8.579 1.00 97.88 85 PHE A CA 1
ATOM 650 C C . PHE A 1 85 ? 0.567 3.924 9.628 1.00 97.88 85 PHE A C 1
ATOM 652 O O . PHE A 1 85 ? 1.544 4.346 10.250 1.00 97.88 85 PHE A O 1
ATOM 659 N N . GLN A 1 86 ? -0.672 4.356 9.837 1.00 98.25 86 GLN A N 1
ATOM 660 C CA . GLN A 1 86 ? -1.072 5.305 10.860 1.00 98.25 86 GLN A CA 1
ATOM 661 C C . GLN A 1 86 ? -2.354 4.820 11.534 1.00 98.25 86 GLN A C 1
ATOM 663 O O . GLN A 1 86 ? -3.361 4.563 10.873 1.00 98.25 86 GLN A O 1
ATOM 668 N N . TRP A 1 87 ? -2.331 4.744 12.859 1.00 98.38 87 TRP A N 1
ATOM 669 C CA . TRP A 1 87 ? -3.535 4.645 13.668 1.00 98.38 87 TRP A CA 1
ATOM 670 C C . TRP A 1 87 ? -4.121 6.034 13.856 1.00 98.38 87 TRP A C 1
ATOM 672 O O . TRP A 1 87 ? -3.399 6.970 14.218 1.00 98.38 87 TRP A O 1
ATOM 682 N N . ARG A 1 88 ? -5.421 6.174 13.612 1.00 98.44 88 ARG A N 1
ATOM 683 C CA . ARG A 1 88 ? -6.108 7.463 13.664 1.00 98.44 88 ARG A CA 1
ATOM 684 C C . ARG A 1 88 ? -7.381 7.394 14.491 1.00 98.44 88 ARG A C 1
ATOM 686 O O . ARG A 1 88 ? -8.011 6.338 14.590 1.00 98.44 88 ARG A O 1
ATOM 693 N N . LYS A 1 89 ? -7.748 8.546 15.042 1.00 97.56 89 LYS A N 1
ATOM 694 C CA . LYS A 1 89 ? -9.077 8.854 15.563 1.00 97.56 89 LYS A CA 1
ATOM 695 C C . LYS A 1 89 ? -9.570 10.072 14.799 1.00 97.56 89 LYS A C 1
ATOM 697 O O . LYS A 1 89 ? -9.011 11.155 14.945 1.00 97.56 89 LYS A O 1
ATOM 702 N N . ASP A 1 90 ? -10.554 9.877 13.932 1.00 93.25 90 ASP A N 1
ATOM 703 C CA . ASP A 1 90 ? -10.995 10.907 12.990 1.00 93.25 90 ASP A CA 1
ATOM 704 C C . ASP A 1 90 ? -9.799 11.461 12.182 1.00 93.25 90 ASP A C 1
ATOM 706 O O . ASP A 1 90 ? -9.068 10.703 11.536 1.00 93.25 90 ASP A O 1
ATOM 710 N N . ALA A 1 91 ? -9.557 12.774 12.233 1.00 91.81 91 ALA A N 1
ATOM 711 C CA . ALA A 1 91 ? -8.416 13.412 11.580 1.00 91.81 91 ALA A CA 1
ATOM 712 C C . ALA A 1 91 ? -7.099 13.296 12.377 1.00 91.81 91 ALA A C 1
ATOM 714 O O . ALA A 1 91 ? -6.023 13.508 11.808 1.00 91.81 91 ALA A O 1
ATOM 715 N N . GLU A 1 92 ? -7.144 12.943 13.661 1.00 96.50 92 GLU A N 1
ATOM 716 C CA . GLU A 1 92 ? -5.971 12.886 14.533 1.00 96.50 92 GLU A CA 1
ATOM 717 C C . GLU A 1 92 ? -5.138 11.627 14.266 1.00 96.50 92 GLU A C 1
ATOM 719 O O . GLU A 1 92 ? -5.665 10.518 14.156 1.00 96.50 92 GLU A O 1
ATOM 724 N N . LYS A 1 93 ? -3.814 11.787 14.173 1.00 97.94 93 LYS A N 1
ATOM 725 C CA . LYS A 1 93 ? -2.863 10.673 14.098 1.00 97.94 93 LYS A CA 1
ATOM 726 C C . LYS A 1 93 ? -2.388 10.321 15.505 1.00 97.94 93 LYS A C 1
ATOM 728 O O . LYS A 1 93 ? -1.686 11.115 16.118 1.00 97.94 93 LYS A O 1
ATOM 733 N N . LEU A 1 94 ? -2.705 9.113 15.959 1.00 98.06 94 LEU A N 1
ATOM 734 C CA . LEU A 1 94 ? -2.347 8.626 17.294 1.00 98.06 94 LEU A CA 1
ATOM 735 C C . LEU A 1 94 ? -0.966 7.966 17.314 1.00 98.06 94 LEU A C 1
ATOM 737 O O . LEU A 1 94 ? -0.153 8.210 18.197 1.00 98.06 94 LEU A O 1
ATOM 741 N N . GLN A 1 95 ? -0.693 7.114 16.326 1.00 98.19 95 GLN A N 1
ATOM 742 C CA . GLN A 1 95 ? 0.557 6.364 16.220 1.00 98.19 95 GLN A CA 1
ATOM 743 C C . GLN A 1 95 ? 0.848 6.058 14.753 1.00 98.19 95 GLN A C 1
ATOM 745 O O . GLN A 1 95 ? -0.065 5.991 13.933 1.00 98.19 95 GLN A O 1
ATOM 750 N N . GLN A 1 96 ? 2.119 5.863 14.411 1.00 97.94 96 GLN A N 1
ATOM 751 C CA . GLN A 1 96 ? 2.542 5.480 13.067 1.00 97.94 96 GLN A CA 1
ATOM 752 C C . GLN A 1 96 ? 3.690 4.476 13.103 1.00 97.94 96 GLN A C 1
ATOM 754 O O . GLN A 1 96 ? 4.398 4.365 14.104 1.00 97.94 96 GLN A O 1
ATOM 759 N N . GLY A 1 97 ? 3.900 3.787 11.989 1.00 97.00 97 GLY A N 1
ATOM 760 C CA . GLY A 1 97 ? 5.030 2.892 11.800 1.00 97.00 97 GLY A CA 1
ATOM 761 C C . GLY A 1 97 ? 5.223 2.521 10.337 1.00 97.00 97 GLY A C 1
ATOM 762 O O . GLY A 1 97 ? 4.526 3.020 9.450 1.00 97.00 97 GLY A O 1
ATOM 763 N N . ARG A 1 98 ? 6.205 1.655 10.087 1.00 97.06 98 ARG A N 1
ATOM 764 C CA . ARG A 1 98 ? 6.515 1.154 8.749 1.00 97.06 98 ARG A CA 1
ATOM 765 C C . ARG A 1 98 ? 7.112 -0.247 8.793 1.00 97.06 98 ARG A C 1
ATOM 767 O O . ARG A 1 98 ? 7.826 -0.574 9.738 1.00 97.06 98 ARG A O 1
ATOM 774 N N . PHE A 1 99 ? 6.886 -1.015 7.735 1.00 97.19 99 PHE A N 1
ATOM 775 C CA . PHE A 1 99 ? 7.543 -2.292 7.473 1.00 97.19 99 PHE A CA 1
ATOM 776 C C . PHE A 1 99 ? 8.181 -2.256 6.089 1.00 97.19 99 PHE A C 1
ATOM 778 O O . PHE A 1 99 ? 7.549 -1.828 5.125 1.00 97.19 99 PHE A O 1
ATOM 785 N N . ALA A 1 100 ? 9.430 -2.704 5.993 1.00 95.94 100 ALA A N 1
ATOM 786 C CA . ALA A 1 100 ? 10.041 -2.966 4.698 1.00 95.94 100 ALA A CA 1
ATOM 787 C C . ALA A 1 100 ? 9.422 -4.226 4.090 1.00 95.94 100 ALA A C 1
ATOM 789 O O . ALA A 1 100 ? 9.173 -5.205 4.801 1.00 95.94 100 ALA A O 1
ATOM 790 N N . PHE A 1 101 ? 9.194 -4.208 2.781 1.00 97.25 101 PHE A N 1
ATOM 791 C CA . PHE A 1 101 ? 8.859 -5.430 2.066 1.00 97.25 101 PHE A CA 1
ATOM 792 C C . PHE A 1 101 ? 10.102 -6.324 1.929 1.00 97.25 101 PHE A C 1
ATOM 794 O O . PHE A 1 101 ? 11.229 -5.811 1.893 1.00 97.25 101 PHE A O 1
ATOM 801 N N . PRO A 1 102 ? 9.931 -7.657 1.873 1.00 96.69 102 PRO A N 1
ATOM 802 C CA . PRO A 1 102 ? 11.027 -8.559 1.554 1.00 96.69 102 PRO A CA 1
ATOM 803 C C . PRO A 1 102 ? 11.501 -8.329 0.117 1.00 96.69 102 PRO A C 1
ATOM 805 O O . PRO A 1 102 ? 10.724 -7.925 -0.750 1.00 96.69 102 PRO A O 1
ATOM 808 N N . ARG A 1 103 ? 12.772 -8.645 -0.151 1.00 96.12 103 ARG A N 1
ATOM 809 C CA . ARG A 1 103 ? 13.248 -8.737 -1.532 1.00 96.12 103 ARG A CA 1
ATOM 810 C C . ARG A 1 103 ? 12.613 -9.972 -2.177 1.00 96.12 103 ARG A C 1
ATOM 812 O O . ARG A 1 103 ? 12.816 -11.076 -1.678 1.00 96.12 103 ARG A O 1
ATOM 819 N N . ALA A 1 104 ? 11.829 -9.788 -3.235 1.00 95.56 104 ALA A N 1
ATOM 820 C CA . ALA A 1 104 ? 10.954 -10.825 -3.778 1.00 95.56 104 ALA A CA 1
ATOM 821 C C . ALA A 1 104 ? 10.806 -10.703 -5.301 1.00 95.56 104 ALA A C 1
ATOM 823 O O . ALA A 1 104 ? 10.120 -9.810 -5.789 1.00 95.56 104 ALA A O 1
ATOM 824 N N . ALA A 1 105 ? 11.432 -11.615 -6.050 1.00 96.31 105 ALA A N 1
ATOM 825 C CA . ALA A 1 105 ? 11.290 -11.682 -7.510 1.00 96.31 105 ALA A CA 1
ATOM 826 C C . ALA A 1 105 ? 9.936 -12.271 -7.953 1.00 96.31 105 ALA A C 1
ATOM 828 O O . ALA A 1 105 ? 9.455 -11.963 -9.040 1.00 96.31 105 ALA A O 1
ATOM 829 N N . ASP A 1 106 ? 9.307 -13.070 -7.087 1.00 97.69 106 ASP A N 1
ATOM 830 C CA . ASP A 1 106 ? 7.978 -13.648 -7.278 1.00 97.69 106 ASP A CA 1
ATOM 831 C C . ASP A 1 106 ? 7.022 -13.219 -6.168 1.00 97.69 106 ASP A C 1
ATOM 833 O O . ASP A 1 106 ? 7.443 -12.797 -5.086 1.00 97.69 106 ASP A O 1
ATOM 837 N N . TRP A 1 107 ? 5.722 -13.354 -6.443 1.00 98.38 107 TRP A N 1
ATOM 838 C CA . TRP A 1 107 ? 4.658 -13.032 -5.500 1.00 98.38 107 TRP A CA 1
ATOM 839 C C . TRP A 1 107 ? 4.903 -13.682 -4.142 1.00 98.38 107 TRP A C 1
ATOM 841 O O . TRP A 1 107 ? 4.791 -14.895 -3.973 1.00 98.38 107 TRP A O 1
ATOM 851 N N . THR A 1 108 ? 5.183 -12.841 -3.156 1.00 98.50 108 THR A N 1
ATOM 852 C CA . THR A 1 108 ? 5.509 -13.244 -1.793 1.00 98.50 108 THR A CA 1
ATOM 853 C C . THR A 1 108 ? 4.515 -12.617 -0.837 1.00 98.50 108 THR A C 1
ATOM 855 O O . THR A 1 108 ? 4.240 -11.419 -0.892 1.00 98.50 108 THR A O 1
ATOM 858 N N . ARG A 1 109 ? 3.956 -13.436 0.054 1.00 98.25 109 ARG A N 1
ATOM 859 C CA . ARG A 1 109 ? 2.993 -12.967 1.044 1.00 98.25 109 ARG A CA 1
ATOM 860 C C . ARG A 1 109 ? 3.710 -12.253 2.182 1.00 98.25 109 ARG A C 1
ATOM 862 O O . ARG A 1 109 ? 4.583 -12.831 2.824 1.00 98.25 109 ARG A O 1
ATOM 869 N N . CYS A 1 110 ? 3.266 -11.045 2.492 1.00 98.19 110 CYS A N 1
ATOM 870 C CA . CYS A 1 110 ? 3.609 -10.344 3.720 1.00 98.19 110 CYS A CA 1
ATOM 871 C C . CYS A 1 110 ? 2.427 -10.391 4.686 1.00 98.19 110 CYS A C 1
ATOM 873 O O . CYS A 1 110 ? 1.266 -10.306 4.273 1.00 98.19 110 CYS A O 1
ATOM 875 N N . GLN A 1 111 ? 2.715 -10.532 5.978 1.00 97.50 111 GLN A N 1
ATOM 876 C CA . GLN A 1 111 ? 1.691 -10.566 7.011 1.00 97.50 111 GLN A CA 1
ATOM 877 C C . GLN A 1 111 ? 2.218 -9.982 8.321 1.00 97.50 111 GLN A C 1
ATOM 879 O O . GLN A 1 111 ? 3.281 -10.378 8.792 1.00 97.50 111 GLN A O 1
ATOM 884 N N . TRP A 1 112 ? 1.438 -9.088 8.926 1.00 96.75 112 TRP A N 1
ATOM 885 C CA . TRP A 1 112 ? 1.755 -8.457 10.204 1.00 96.75 112 TRP A CA 1
ATOM 886 C C . TRP A 1 112 ? 0.552 -8.493 11.138 1.00 96.75 112 TRP A C 1
ATOM 888 O O . TRP A 1 112 ? -0.584 -8.279 10.710 1.00 96.75 112 TRP A O 1
ATOM 898 N N . THR A 1 113 ? 0.815 -8.733 12.420 1.00 96.19 113 THR A N 1
ATOM 899 C CA . THR A 1 113 ? -0.175 -8.571 13.487 1.00 96.19 113 THR A CA 1
ATOM 900 C C . THR A 1 113 ? -0.022 -7.179 14.080 1.00 96.19 113 THR A C 1
ATOM 902 O O . THR A 1 113 ? 1.065 -6.809 14.517 1.00 96.19 113 THR A O 1
ATOM 905 N N . LEU A 1 114 ? -1.106 -6.411 14.075 1.00 95.88 114 LEU A N 1
ATOM 906 C CA . LEU A 1 114 ? -1.160 -5.026 14.518 1.00 95.88 114 LEU A CA 1
ATOM 907 C C . LEU A 1 114 ? -2.213 -4.877 15.621 1.00 95.88 114 LEU A C 1
ATOM 909 O O . LEU A 1 114 ? -3.296 -5.464 15.543 1.00 95.88 114 LEU A O 1
ATOM 913 N N . GLU A 1 115 ? -1.899 -4.066 16.625 1.00 96.25 115 GLU A N 1
ATOM 914 C CA . GLU A 1 115 ? -2.784 -3.756 17.751 1.00 96.25 115 GLU A CA 1
ATOM 915 C C . GLU A 1 115 ? -3.104 -2.254 17.736 1.00 96.25 115 GLU A C 1
ATOM 917 O O . GLU A 1 115 ? -2.168 -1.446 17.747 1.00 96.25 115 GLU A O 1
ATOM 922 N N . PRO A 1 116 ? -4.386 -1.849 17.666 1.00 97.19 116 PRO A N 1
ATOM 923 C CA . PRO A 1 116 ? -4.747 -0.440 17.719 1.00 97.19 116 PRO A CA 1
ATOM 924 C C . PRO A 1 116 ? -4.461 0.137 19.116 1.00 97.19 116 PRO A C 1
ATOM 926 O O . PRO A 1 116 ? -4.879 -0.467 20.110 1.00 97.19 116 PRO A O 1
ATOM 929 N N . PRO A 1 117 ? -3.804 1.309 19.223 1.00 97.75 117 PRO A N 1
ATOM 930 C CA . PRO A 1 117 ? -3.625 1.990 20.500 1.00 97.75 117 PRO A CA 1
ATOM 931 C C . PRO A 1 117 ? -4.974 2.488 21.049 1.00 97.75 117 PRO A C 1
ATOM 933 O O . PRO A 1 117 ? -5.956 2.569 20.300 1.00 97.75 117 PRO A O 1
ATOM 936 N N . PRO A 1 118 ? -5.050 2.862 22.341 1.00 97.00 118 PRO A N 1
ATOM 937 C CA . PRO A 1 118 ? -6.262 3.427 22.925 1.00 97.00 118 PRO A CA 1
ATOM 938 C C . PRO A 1 118 ? -6.837 4.577 22.085 1.00 97.00 118 PRO A C 1
ATOM 940 O O . PRO A 1 118 ? -6.122 5.488 21.679 1.00 97.00 118 PRO A O 1
ATOM 943 N N . GLY A 1 119 ? -8.144 4.522 21.822 1.00 96.69 119 GLY A N 1
ATOM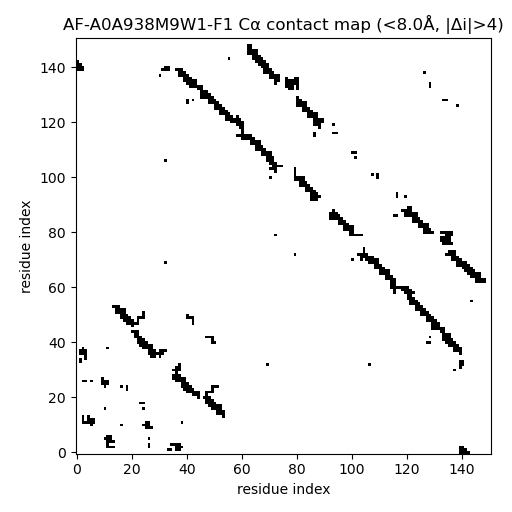 944 C CA . GLY A 1 119 ? -8.870 5.541 21.060 1.00 96.69 119 GLY A CA 1
ATOM 945 C C . GLY A 1 119 ? -8.796 5.424 19.533 1.00 96.69 119 GLY A C 1
ATOM 946 O O . GLY A 1 119 ? -9.495 6.180 18.864 1.00 96.69 119 GLY A O 1
ATOM 947 N N . ALA A 1 120 ? -8.013 4.499 18.970 1.00 98.06 120 ALA A N 1
ATOM 948 C CA . ALA A 1 120 ? -7.938 4.318 17.521 1.00 98.06 120 ALA A CA 1
ATOM 949 C C . ALA A 1 120 ? -9.257 3.794 16.931 1.00 98.06 120 ALA A C 1
ATOM 951 O O . ALA A 1 120 ? -9.782 2.778 17.382 1.00 98.06 120 ALA A O 1
ATOM 952 N N . THR A 1 121 ? -9.750 4.454 15.882 1.00 97.75 12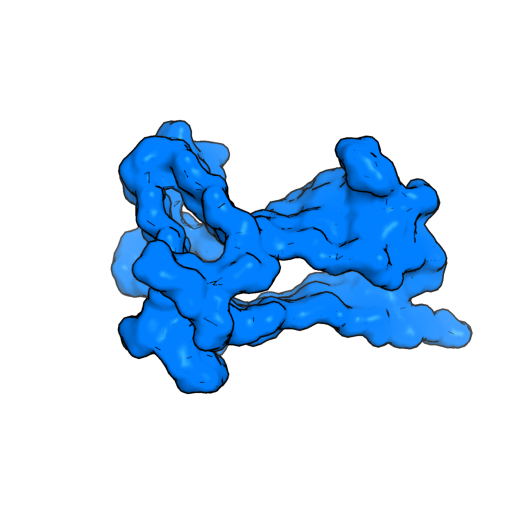1 THR A N 1
ATOM 953 C CA . THR A 1 121 ? -10.959 4.067 15.129 1.00 97.75 121 THR A CA 1
ATOM 954 C C . THR A 1 121 ? -10.670 3.753 13.661 1.00 97.75 121 THR A C 1
ATOM 956 O O . THR A 1 121 ? -11.492 3.137 12.981 1.00 97.75 121 THR A O 1
ATOM 959 N N . ALA A 1 122 ? -9.482 4.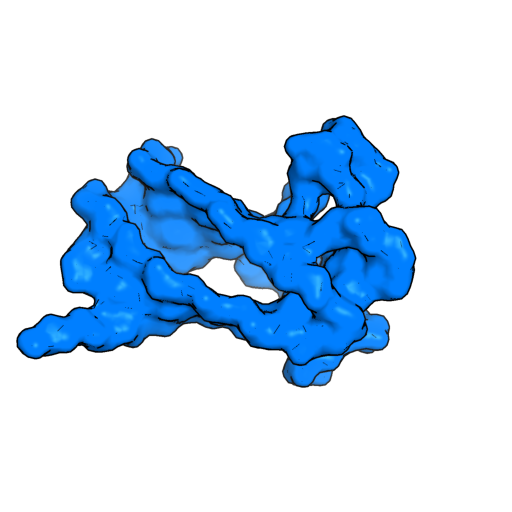115 13.165 1.00 98.06 122 ALA A N 1
ATOM 960 C CA . ALA A 1 122 ? -9.057 3.832 11.800 1.00 98.06 122 ALA A CA 1
ATOM 961 C C . ALA A 1 122 ? -7.589 3.387 11.706 1.00 98.06 122 ALA A C 1
ATOM 963 O O . ALA A 1 122 ? -6.722 3.878 12.434 1.00 98.06 122 ALA A O 1
ATOM 964 N N . LEU A 1 123 ? -7.315 2.485 10.760 1.00 98.06 123 LEU A N 1
ATOM 965 C CA . LEU A 1 123 ? -5.973 2.184 10.258 1.00 98.06 123 LEU A CA 1
ATOM 966 C C . LEU A 1 123 ? -5.844 2.753 8.846 1.00 98.06 123 LEU A C 1
ATOM 968 O O . LEU A 1 123 ? -6.505 2.276 7.926 1.00 98.06 123 LEU A O 1
ATOM 972 N N . HIS A 1 124 ? -4.988 3.749 8.675 1.00 97.75 124 HIS A N 1
ATOM 973 C CA . HIS A 1 124 ? -4.597 4.254 7.366 1.00 97.75 124 HIS A CA 1
ATOM 974 C C . HIS A 1 124 ? -3.294 3.576 6.949 1.00 97.75 124 HIS A C 1
ATOM 976 O O . HIS A 1 124 ? -2.345 3.556 7.733 1.00 97.75 124 HIS A O 1
ATOM 982 N N . ILE A 1 125 ? -3.244 3.015 5.745 1.00 97.44 125 ILE A N 1
ATOM 983 C CA . ILE A 1 125 ? -2.036 2.409 5.181 1.00 97.44 125 ILE A CA 1
ATOM 984 C C . ILE A 1 125 ? -1.619 3.137 3.910 1.00 97.44 125 ILE A C 1
ATOM 986 O O . ILE A 1 125 ? -2.474 3.631 3.178 1.00 97.44 125 ILE A O 1
ATOM 990 N N . ALA A 1 126 ? -0.318 3.145 3.647 1.00 96.94 126 ALA A N 1
ATOM 991 C CA . ALA A 1 126 ? 0.275 3.548 2.382 1.00 96.94 126 ALA A CA 1
ATOM 992 C C . ALA A 1 126 ? 1.225 2.448 1.896 1.00 96.94 126 ALA A C 1
ATOM 994 O O . ALA A 1 126 ? 1.994 1.890 2.684 1.00 96.94 126 ALA A O 1
ATOM 995 N N . LEU A 1 127 ? 1.121 2.108 0.617 1.00 97.19 127 LEU A N 1
ATOM 996 C CA . LEU A 1 127 ? 1.916 1.100 -0.070 1.00 97.19 127 LEU A CA 1
ATOM 997 C C . LEU A 1 127 ? 2.761 1.802 -1.114 1.00 97.19 127 LEU A C 1
ATOM 999 O O . LEU A 1 127 ? 2.198 2.413 -2.025 1.00 97.19 127 LEU A O 1
ATOM 1003 N N . GLY A 1 128 ? 4.078 1.702 -0.997 1.00 95.44 128 GLY A N 1
ATOM 1004 C CA . GLY A 1 128 ? 4.895 2.558 -1.829 1.00 95.44 128 GLY A CA 1
ATOM 1005 C C . GLY A 1 128 ? 6.377 2.555 -1.541 1.00 95.44 128 GLY A C 1
ATOM 1006 O O . GLY A 1 128 ? 6.930 1.633 -0.940 1.00 95.44 128 GLY A O 1
ATOM 1007 N N . CYS A 1 129 ? 7.008 3.631 -1.980 1.00 92.25 129 CYS A N 1
ATOM 1008 C CA . CYS A 1 129 ? 8.395 3.965 -1.714 1.00 92.25 129 CYS A CA 1
ATOM 1009 C C . CYS A 1 129 ? 8.487 5.444 -1.322 1.00 92.25 129 CYS A C 1
ATOM 1011 O O . CYS A 1 129 ? 7.614 6.241 -1.664 1.00 92.25 129 CYS A O 1
ATOM 1013 N N . SER A 1 130 ? 9.517 5.808 -0.560 1.00 87.81 130 SER A N 1
ATOM 1014 C CA . SER A 1 130 ? 9.702 7.183 -0.099 1.00 87.81 130 SER A CA 1
ATOM 1015 C C . SER A 1 130 ? 11.180 7.523 0.025 1.00 87.81 130 SER A C 1
ATOM 1017 O O . SER A 1 130 ? 12.005 6.638 0.257 1.00 87.81 130 SER A O 1
ATOM 1019 N N . ILE A 1 131 ? 11.478 8.819 -0.053 1.00 89.00 131 ILE A N 1
ATOM 1020 C CA . ILE A 1 131 ? 12.803 9.430 0.094 1.00 89.00 131 ILE A 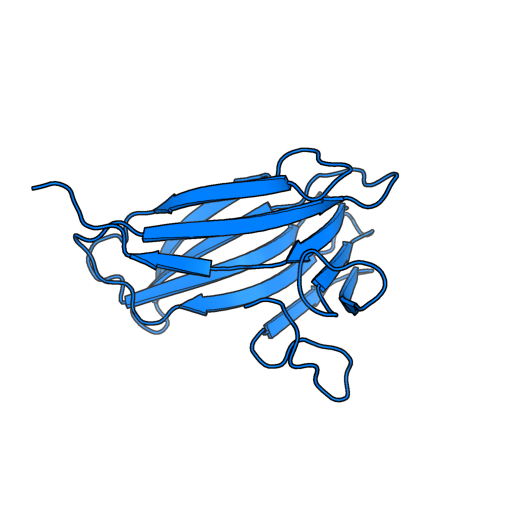CA 1
ATOM 1021 C C . ILE A 1 131 ? 13.639 8.752 1.203 1.00 89.00 131 ILE A C 1
ATOM 1023 O O . ILE A 1 131 ? 13.163 8.626 2.341 1.00 89.00 131 ILE A O 1
ATOM 1027 N N . PRO A 1 132 ? 14.907 8.379 0.939 1.00 91.75 132 PRO A N 1
ATOM 1028 C CA . PRO A 1 132 ? 15.664 8.581 -0.302 1.00 91.75 132 PRO A CA 1
ATOM 1029 C C . PRO A 1 132 ? 15.613 7.381 -1.269 1.00 91.75 132 PRO A C 1
ATOM 1031 O O . PRO A 1 132 ? 16.576 7.128 -1.983 1.00 91.75 132 PRO A O 1
ATOM 1034 N N . GLU A 1 133 ? 14.557 6.568 -1.241 1.00 92.06 133 GLU A N 1
ATOM 1035 C CA . GLU A 1 133 ? 14.543 5.283 -1.943 1.00 92.06 133 GLU A CA 1
ATOM 1036 C C . GLU A 1 133 ? 13.766 5.310 -3.253 1.00 92.06 133 GLU A C 1
ATOM 1038 O O . GLU A 1 133 ? 12.705 5.916 -3.352 1.00 92.06 133 GLU A O 1
ATOM 1043 N N . THR A 1 134 ? 14.253 4.525 -4.209 1.00 94.94 134 THR A N 1
ATOM 1044 C CA . THR A 1 134 ? 13.587 4.197 -5.473 1.00 94.94 134 THR A CA 1
ATOM 1045 C C . THR A 1 134 ? 13.206 2.723 -5.511 1.00 94.94 134 THR A C 1
ATOM 1047 O O . THR A 1 134 ? 13.987 1.849 -5.109 1.00 94.94 134 THR A O 1
ATOM 1050 N N . ALA A 1 135 ? 12.011 2.414 -5.998 1.00 95.69 135 ALA A N 1
ATOM 1051 C CA . ALA A 1 135 ? 11.550 1.040 -6.113 1.00 95.69 135 ALA A CA 1
ATOM 1052 C C . ALA A 1 135 ? 10.560 0.886 -7.260 1.00 95.69 135 ALA A C 1
ATOM 1054 O O . ALA A 1 135 ? 9.740 1.764 -7.516 1.00 95.69 135 ALA A O 1
ATOM 1055 N N . GLU A 1 136 ? 10.598 -0.282 -7.888 1.00 96.81 136 GLU A N 1
ATOM 1056 C CA . GLU A 1 136 ? 9.552 -0.728 -8.790 1.00 96.81 136 GLU A CA 1
ATOM 1057 C C . GLU A 1 136 ? 8.990 -2.062 -8.295 1.00 96.81 136 GLU A C 1
ATOM 1059 O O . GLU A 1 136 ? 9.700 -3.070 -8.184 1.00 96.81 136 GLU A O 1
ATOM 1064 N N . LEU A 1 137 ? 7.709 -2.060 -7.938 1.00 97.12 137 LEU A N 1
ATOM 1065 C CA . LEU A 1 137 ? 7.049 -3.200 -7.323 1.00 97.12 137 LEU A CA 1
ATOM 1066 C C . LEU A 1 137 ? 5.566 -3.277 -7.681 1.00 97.12 137 LEU A C 1
ATOM 1068 O O . LEU A 1 137 ? 4.932 -2.310 -8.096 1.00 97.12 137 LEU A O 1
ATOM 1072 N N . TYR A 1 138 ? 5.028 -4.464 -7.460 1.00 97.81 138 TYR A N 1
ATOM 1073 C CA . TYR A 1 138 ? 3.636 -4.810 -7.623 1.00 97.81 138 TYR A CA 1
ATOM 1074 C C . TYR A 1 138 ? 3.078 -5.262 -6.279 1.00 97.81 138 TYR A C 1
ATOM 1076 O O . TYR A 1 138 ? 3.737 -6.022 -5.560 1.00 97.81 138 TYR A O 1
ATOM 1084 N N . VAL A 1 139 ? 1.874 -4.809 -5.939 1.00 98.00 139 VAL A N 1
ATOM 1085 C CA . VAL A 1 139 ? 1.158 -5.229 -4.728 1.00 98.00 139 VAL A CA 1
ATOM 1086 C C . VAL A 1 139 ? -0.221 -5.738 -5.092 1.00 98.00 139 VAL A C 1
ATOM 1088 O O . VAL A 1 139 ? -0.903 -5.160 -5.931 1.00 98.00 139 VAL A O 1
ATOM 1091 N N . ASP A 1 140 ? -0.652 -6.800 -4.428 1.00 97.94 140 ASP A N 1
ATOM 1092 C CA . ASP A 1 140 ? -1.971 -7.377 -4.641 1.00 97.94 140 ASP A CA 1
ATOM 1093 C C . ASP A 1 140 ? -2.560 -7.958 -3.344 1.00 97.94 140 ASP A C 1
ATOM 1095 O O . ASP A 1 140 ? -1.861 -8.115 -2.335 1.00 97.94 140 ASP A O 1
ATOM 1099 N N . ASP A 1 141 ? -3.852 -8.290 -3.365 1.00 96.81 141 ASP A N 1
ATOM 1100 C CA . ASP A 1 141 ? -4.541 -9.064 -2.328 1.00 96.81 141 ASP A CA 1
ATOM 1101 C C . ASP A 1 141 ? -4.432 -8.461 -0.912 1.00 96.81 141 ASP A C 1
ATOM 1103 O O . ASP A 1 141 ? -4.276 -9.162 0.097 1.00 96.81 141 ASP A O 1
ATOM 1107 N N . VAL A 1 142 ? -4.536 -7.133 -0.810 1.00 97.44 142 VAL A N 1
ATOM 1108 C CA . VAL A 1 142 ? -4.464 -6.435 0.480 1.00 97.44 142 VAL A CA 1
ATOM 1109 C C . VAL A 1 142 ? -5.690 -6.778 1.324 1.00 97.44 142 VAL A C 1
ATOM 1111 O O . VAL A 1 142 ? -6.831 -6.612 0.885 1.00 97.44 142 VAL A O 1
ATOM 1114 N N . SER A 1 143 ? -5.493 -7.213 2.564 1.00 95.81 143 SER A N 1
ATOM 1115 C CA . SER A 1 143 ? -6.591 -7.513 3.479 1.00 95.81 143 SER A CA 1
ATOM 1116 C C . SER A 1 143 ? -6.235 -7.192 4.921 1.00 95.81 143 SER A C 1
ATOM 1118 O O . SER A 1 143 ? -5.120 -7.459 5.361 1.00 95.81 143 SER A O 1
ATOM 1120 N N . LEU A 1 144 ? -7.209 -6.674 5.668 1.00 96.44 144 LEU A N 1
ATOM 1121 C CA . LEU A 1 144 ? -7.137 -6.529 7.115 1.00 96.44 144 LEU A CA 1
ATOM 1122 C C . LEU A 1 144 ? -8.208 -7.422 7.737 1.00 96.44 144 LEU A C 1
ATOM 1124 O O . LEU A 1 144 ? -9.396 -7.262 7.456 1.00 96.44 144 LEU A O 1
ATOM 1128 N N . ARG A 1 145 ? -7.797 -8.373 8.575 1.00 95.62 145 ARG A N 1
ATOM 1129 C CA . ARG A 1 145 ? -8.708 -9.302 9.252 1.00 95.62 145 ARG A CA 1
ATOM 1130 C C . ARG A 1 145 ? -8.564 -9.161 10.753 1.00 95.62 145 ARG A C 1
ATOM 1132 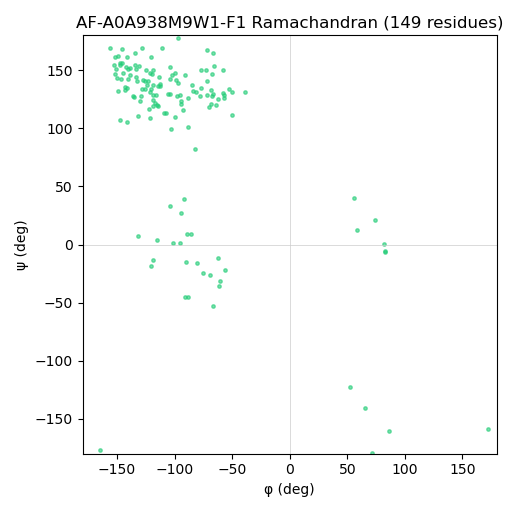O O . ARG A 1 145 ? -7.453 -9.170 11.266 1.00 95.62 145 ARG A O 1
ATOM 1139 N N . ARG A 1 146 ? -9.679 -9.076 11.470 1.00 93.06 146 ARG A N 1
ATOM 1140 C CA . ARG A 1 146 ? -9.668 -9.156 12.931 1.00 93.06 146 ARG A CA 1
ATOM 1141 C C . ARG A 1 146 ? -9.277 -10.576 13.345 1.00 93.06 146 ARG A C 1
ATOM 1143 O O . ARG A 1 146 ? -9.961 -11.529 12.977 1.00 93.06 146 ARG A O 1
ATOM 1150 N N . ALA A 1 147 ? -8.197 -10.712 14.100 1.00 80.62 147 ALA A N 1
ATOM 1151 C CA . ALA A 1 147 ? -7.857 -11.947 14.786 1.00 80.62 147 ALA A CA 1
ATOM 1152 C C . ALA A 1 147 ? -8.609 -11.969 16.125 1.00 80.62 147 ALA A C 1
ATOM 1154 O O . ALA A 1 147 ? -8.700 -10.942 16.803 1.00 80.62 147 ALA A O 1
ATOM 1155 N N . ARG A 1 148 ? -9.179 -13.117 16.513 1.00 58.97 148 ARG A N 1
ATOM 1156 C CA . ARG A 1 148 ? -9.690 -13.264 17.883 1.00 58.97 148 ARG A CA 1
ATOM 1157 C C . ARG A 1 148 ? -8.493 -13.124 18.826 1.00 58.97 148 ARG A C 1
ATOM 1159 O O . ARG A 1 148 ? -7.490 -13.808 18.628 1.00 58.97 148 ARG A O 1
ATOM 1166 N N . GLY A 1 149 ? -8.577 -12.209 19.792 1.00 52.41 149 GLY A N 1
ATOM 1167 C CA . GLY A 1 149 ? -7.671 -12.244 20.936 1.00 52.41 149 GLY A CA 1
ATOM 1168 C C . GLY A 1 149 ? -7.858 -13.597 21.612 1.00 52.41 149 GLY A C 1
ATOM 1169 O O . GLY A 1 149 ? -9.001 -14.023 21.769 1.00 52.41 149 GLY A O 1
ATOM 1170 N N . GLY A 1 150 ? -6.764 -14.307 21.884 1.00 47.44 150 GLY A N 1
ATOM 1171 C CA . GLY A 1 150 ? -6.842 -15.522 22.689 1.00 47.44 150 GLY A CA 1
ATOM 1172 C C . GLY A 1 150 ? -7.460 -15.166 24.036 1.00 47.44 150 GLY A C 1
ATOM 1173 O O . GLY A 1 150 ? -7.039 -14.175 24.637 1.00 47.44 150 GLY A O 1
ATOM 1174 N N . GLU A 1 151 ? -8.491 -15.918 24.419 1.00 34.75 151 GLU A N 1
ATOM 1175 C CA . GLU A 1 151 ? -8.956 -16.004 25.806 1.00 34.75 151 GLU A CA 1
ATOM 1176 C C . GLU A 1 151 ? -7.826 -16.486 26.722 1.00 34.75 151 GLU A C 1
ATOM 1178 O O . GLU A 1 151 ? -7.009 -17.322 26.259 1.00 34.75 151 GLU A O 1
#

pLDDT: mean 93.12, std 8.62, range [34.75, 98.56]

Radius of gyration: 15.19 Å; Cα contacts (8 Å, |Δi|>4): 428; chains: 1; bounding box: 30×30×43 Å

Mean predicted aligned error: 3.92 Å

Nearest PDB structures (foldseek):
  5w6h-assembly1_C  TM=7.921E-01  e=1.008E-08  Kuttervirus CBA120
  2wze-assembly2_B  TM=6.629E-01  e=3.902E-07  Acetivibrio thermocellus
  5l73-assembly1_B  TM=5.854E-01  e=1.104E-05  Homo sapiens
  8h3u-assembly1_A  TM=6.202E-01  e=5.844E-04  Homo sapiens
  8h3s-assembly1_A  TM=5.461E-01  e=1.661E-03  Homo sapiens

Foldseek 3Di:
DFLPCADPVQARPQKDKDKDDPKDWHWDQPDGPDDRTWIKIFFPALQMKIKIKHKDQAADAPWKKKKKKKKAFDPPWPAQWKKKKFFDQVPHTDDIDMDGHDHHNDTDMDMDIDGHDPRGRMMMIITIHHHRGTGIMIMGDTDMGIDPDDD

Secondary structure (DSSP, 8-state):
--S--B-TTSSBTTSEEEEESSEEEEEESSS-SSSS-EEEEEE--TT-EEEEEEEETT--TT-EEEEEEEEEEPTT-SS--EEEEEEEETTEEEEEEEEEPPP-SS-EEEEEEE-PPTT--EEEEEEEEETT--EEEEEEEEEEEEEPPP-

Solvent-accessible surface area (backbone atoms only — not comparable to full-atom values): 7875 Å² total; per-residue (Å²): 89,42,36,72,57,61,41,99,84,39,33,26,66,87,44,50,79,48,65,39,69,62,40,48,75,34,38,32,66,91,55,50,85,56,92,61,15,9,35,39,37,38,26,77,26,46,86,14,31,25,33,46,29,45,74,46,77,76,47,48,48,90,40,36,30,39,41,32,33,31,37,25,37,46,90,86,39,81,41,59,33,32,42,38,38,34,34,16,40,88,92,46,77,77,47,73,56,73,44,75,45,70,88,33,82,52,84,38,81,47,76,46,81,45,68,48,56,87,75,23,38,26,41,38,37,32,44,29,34,46,65,72,38,30,20,30,35,35,40,26,58,39,45,78,42,80,44,82,65,83,130

Sequence (151 aa):
GGFEQVSEQGRAADWAFQSRGDAELSATAATARTGKQSLHVRDVDEKGHADATQTFAFVQPGWRYTLSLWVKQAPGSAHTGRLYFQWRKDAEKLQQGRFAFPRAADWTRCQWTLEPPPGATALHIALGCSIPETAELYVDDVSLRRARGGE